Protein AF-A0A914PXT1-F1 (afdb_monomer)

Solvent-ac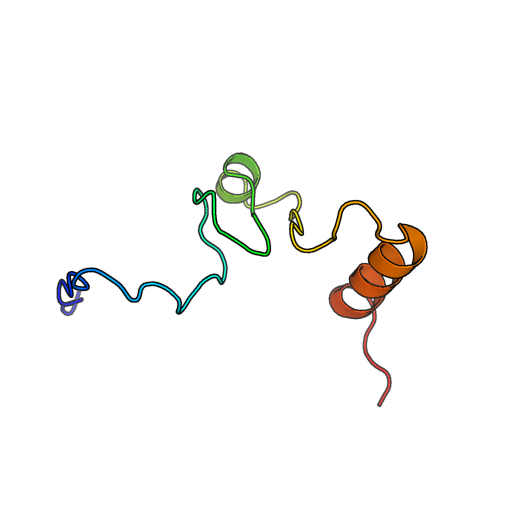cessible surface area (backbone atoms only — not comparable to full-atom values): 4940 Å² total; per-residue (Å²): 142,80,81,83,73,88,76,77,81,72,90,89,75,88,85,74,85,66,75,69,58,62,82,56,93,8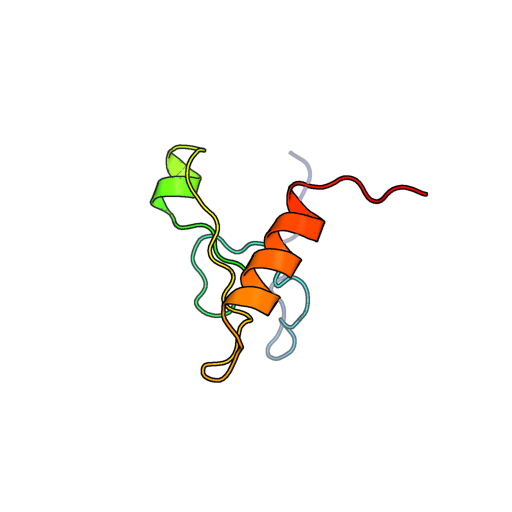0,48,51,44,38,45,49,59,67,28,68,70,70,75,52,84,67,75,44,77,65,70,76,59,96,84,58,60,67,67,62,52,53,49,52,51,45,45,73,74,72,45,80,81,82,131

Secondary structure (DSSP, 8-state):
----------TT---S--S--SS-S--SEE--HHHHHHT-S--EE----TT--HHHHHHHHHHHHHS----

Organism: NCBI:txid227884

Sequence (71 aa):
MDSVKEERPMFGMEQEYLFLDKDKLLCSVRIPREVGTDAKGYLEDRRPSSNCDPYVITAAIASDVLLDKEN

Radius of gyration: 16.89 Å; Cα contacts (8 Å, |Δi|>4): 49; chains: 1; bounding box: 42×32×43 Å

Mean predicted aligned error: 12.59 Å

Structure (mmCIF, N/CA/C/O backbone):
data_AF-A0A914PXT1-F1
#
_entry.id   AF-A0A914PXT1-F1
#
loop_
_atom_site.group_PDB
_atom_site.id
_atom_site.type_symbol
_atom_site.label_atom_id
_atom_site.label_alt_id
_atom_site.label_comp_id
_atom_site.label_asym_id
_atom_site.label_entity_id
_atom_site.label_seq_id
_atom_site.pdbx_PDB_ins_code
_atom_site.Cartn_x
_atom_site.Cartn_y
_atom_site.Cartn_z
_atom_site.occupancy
_atom_site.B_iso_or_equiv
_atom_site.auth_seq_id
_atom_site.auth_comp_id
_atom_site.auth_asym_id
_atom_site.auth_atom_id
_atom_site.pdbx_PDB_model_num
ATOM 1 N N . MET A 1 1 ? -26.210 -12.414 21.813 1.00 47.25 1 MET A N 1
ATOM 2 C CA . MET A 1 1 ? -25.145 -12.823 22.750 1.00 47.25 1 MET A CA 1
ATOM 3 C C . MET A 1 1 ? -25.197 -14.333 22.827 1.00 47.25 1 MET A C 1
ATOM 5 O O . MET A 1 1 ? -25.803 -14.864 23.741 1.00 47.25 1 MET A O 1
ATOM 9 N N . ASP A 1 2 ? -24.602 -15.006 21.850 1.00 32.81 2 ASP A N 1
ATOM 10 C CA . ASP A 1 2 ? -24.481 -16.459 21.864 1.00 32.81 2 ASP A CA 1
ATOM 11 C C . ASP A 1 2 ? -22.996 -16.789 21.732 1.00 32.81 2 ASP A C 1
ATOM 13 O O . ASP A 1 2 ? -22.393 -16.662 20.671 1.00 32.81 2 ASP A O 1
ATOM 17 N N . SER A 1 3 ? -22.413 -17.044 22.906 1.00 44.41 3 SER A N 1
ATOM 18 C CA . SER A 1 3 ? -21.292 -17.957 23.148 1.00 44.41 3 SER A CA 1
ATOM 19 C C . SER A 1 3 ? -20.170 -18.011 22.100 1.00 44.41 3 SER A C 1
ATOM 21 O O . SER A 1 3 ? -19.961 -19.023 21.432 1.00 44.41 3 SER A O 1
ATOM 23 N N . VAL A 1 4 ? -19.321 -16.978 22.078 1.00 51.75 4 VAL A N 1
ATOM 24 C CA . VAL A 1 4 ? -17.928 -17.163 21.644 1.00 51.75 4 VAL A CA 1
ATOM 25 C C . VAL A 1 4 ? -17.224 -17.954 22.744 1.00 51.75 4 VAL A C 1
ATOM 27 O O . VAL A 1 4 ? -16.980 -17.442 23.836 1.00 51.75 4 VAL A O 1
ATOM 30 N N . LYS A 1 5 ? -16.989 -19.241 22.482 1.00 42.25 5 LYS A N 1
ATOM 31 C CA . LYS A 1 5 ? -16.192 -20.118 23.341 1.00 42.25 5 LYS A CA 1
ATOM 32 C C . LYS A 1 5 ? -14.782 -19.533 23.447 1.00 42.25 5 LYS A C 1
ATOM 34 O O . LYS A 1 5 ? -14.166 -19.236 22.429 1.00 42.25 5 LYS A 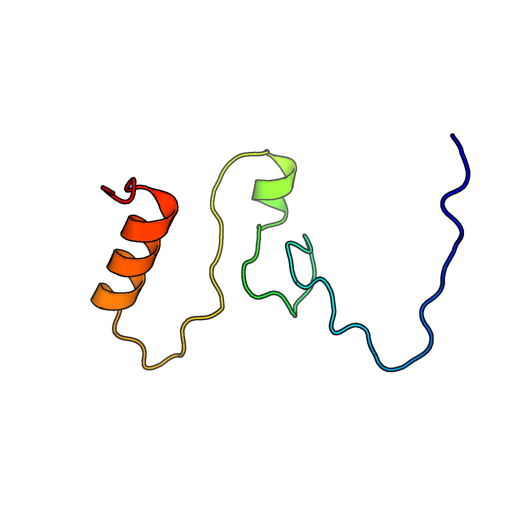O 1
ATOM 39 N N . GLU A 1 6 ? -14.284 -19.371 24.670 1.00 49.59 6 GLU A N 1
ATOM 40 C CA . GLU A 1 6 ? -12.859 -19.166 24.931 1.00 49.59 6 GLU A CA 1
ATOM 41 C C . GLU A 1 6 ? -12.082 -20.388 24.420 1.00 49.59 6 GLU A C 1
ATOM 43 O O . GLU A 1 6 ? -11.896 -21.370 25.137 1.00 49.59 6 GLU A O 1
ATOM 48 N N . GLU A 1 7 ? -11.614 -20.346 23.179 1.00 45.97 7 GLU A N 1
ATOM 49 C CA . GLU A 1 7 ? -10.539 -21.222 22.731 1.00 45.97 7 GLU A CA 1
ATOM 50 C C . GLU A 1 7 ? -9.230 -20.495 23.015 1.00 45.97 7 GLU A C 1
ATOM 52 O O . GLU A 1 7 ? -8.796 -19.630 22.264 1.00 45.97 7 GLU A O 1
ATOM 57 N N . ARG A 1 8 ? -8.620 -20.801 24.165 1.00 45.22 8 ARG A N 1
ATOM 58 C CA . ARG A 1 8 ? -7.203 -20.498 24.391 1.00 45.22 8 ARG A CA 1
ATOM 59 C C . ARG A 1 8 ? -6.400 -21.398 23.449 1.00 45.22 8 ARG A C 1
ATOM 61 O O . ARG A 1 8 ? -6.401 -22.610 23.685 1.00 45.22 8 ARG A O 1
ATOM 68 N N . PRO A 1 9 ? -5.703 -20.873 22.430 1.00 43.19 9 PRO A N 1
ATOM 69 C CA . PRO A 1 9 ? -4.875 -21.722 21.603 1.00 43.19 9 PRO A CA 1
ATOM 70 C C . PRO A 1 9 ? -3.616 -22.093 22.385 1.00 43.19 9 PRO A C 1
ATOM 72 O O . PRO A 1 9 ? -2.928 -21.262 22.985 1.00 43.19 9 PRO A O 1
ATOM 75 N N . MET A 1 10 ? -3.367 -23.397 22.429 1.00 36.41 10 MET A N 1
ATOM 76 C CA . MET A 1 10 ? -2.179 -23.998 23.012 1.00 36.41 10 MET A CA 1
ATOM 77 C C . MET A 1 10 ? -0.949 -23.598 22.195 1.00 36.41 10 MET A C 1
ATOM 79 O O . MET A 1 10 ? -0.952 -23.657 20.970 1.00 36.41 10 MET A O 1
ATOM 83 N N . PHE A 1 11 ? 0.093 -23.205 22.923 1.00 37.16 11 PHE A N 1
ATOM 84 C CA . PHE A 1 11 ? 1.496 -23.102 22.528 1.00 37.16 11 PHE A CA 1
ATOM 85 C C . PHE A 1 11 ? 1.830 -23.653 21.123 1.00 37.16 11 PHE A C 1
ATOM 87 O O . PHE A 1 11 ? 1.884 -24.865 20.925 1.00 37.16 11 PHE A O 1
ATOM 94 N N . GLY A 1 12 ? 2.143 -22.758 20.176 1.00 42.03 12 GLY A N 1
ATOM 95 C CA . GLY A 1 12 ? 3.027 -23.095 19.053 1.00 42.03 12 GLY A CA 1
ATOM 96 C C . GLY A 1 12 ? 2.485 -23.022 17.625 1.00 42.03 12 GLY A C 1
ATOM 97 O O . GLY A 1 12 ? 3.281 -23.265 16.727 1.00 42.03 12 GLY A O 1
ATOM 98 N N . MET A 1 13 ? 1.225 -22.655 17.366 1.00 37.94 13 MET A N 1
ATOM 99 C CA . MET A 1 13 ? 0.736 -22.439 15.990 1.00 37.94 13 MET A CA 1
ATOM 100 C C . MET A 1 13 ? -0.293 -21.303 15.900 1.00 37.94 13 MET A C 1
ATOM 102 O O . MET A 1 13 ? -1.444 -21.514 15.556 1.00 37.94 13 MET A O 1
ATOM 106 N N . GLU A 1 14 ? 0.140 -20.074 16.174 1.00 40.06 14 GLU A N 1
ATOM 107 C CA . GLU A 1 14 ? -0.587 -18.853 15.781 1.00 40.06 14 GLU A CA 1
ATOM 108 C C . GLU A 1 14 ? 0.086 -18.278 14.528 1.00 40.06 14 GLU A C 1
ATOM 110 O O . GLU A 1 14 ? 0.650 -17.184 14.526 1.00 40.06 14 GLU A O 1
ATOM 115 N N . GLN A 1 15 ? 0.131 -19.092 13.475 1.00 34.09 15 GLN A N 1
ATOM 116 C CA . GLN A 1 15 ? 0.603 -18.685 12.154 1.00 34.09 15 GLN A CA 1
ATOM 117 C C . GLN A 1 15 ? -0.539 -18.760 11.144 1.00 34.09 15 GLN A C 1
ATOM 119 O O . GLN A 1 15 ? -0.313 -19.010 9.973 1.00 34.09 15 GLN A O 1
ATOM 124 N N . GLU A 1 16 ? -1.772 -18.528 11.591 1.00 33.78 16 GLU A N 1
ATOM 125 C CA . GLU A 1 16 ? -2.915 -18.334 10.710 1.00 33.78 16 GLU A CA 1
ATOM 126 C C . GLU A 1 16 ? -3.706 -17.121 11.227 1.00 33.78 16 GLU A C 1
ATOM 128 O O . GLU A 1 16 ? -3.976 -17.004 12.417 1.00 33.78 16 GLU A O 1
ATOM 133 N N . TYR A 1 17 ? -3.999 -16.185 10.317 1.00 39.50 17 TYR A N 1
ATOM 134 C CA . TYR A 1 17 ? -4.612 -14.855 10.511 1.00 39.50 17 TYR A CA 1
ATOM 135 C C . TYR A 1 17 ? -3.702 -13.684 10.925 1.00 39.50 17 TYR A C 1
ATOM 137 O O . TYR A 1 17 ? -3.977 -12.910 11.838 1.00 39.50 17 TYR A O 1
ATOM 145 N N . LEU A 1 18 ? -2.687 -13.441 10.094 1.00 41.69 18 LEU A N 1
ATOM 146 C CA . LEU A 1 18 ? -1.942 -12.181 9.996 1.00 41.69 18 LEU A CA 1
ATOM 147 C C . LEU A 1 18 ? -2.678 -11.126 9.136 1.00 41.69 18 LEU A C 1
ATOM 149 O O . LEU A 1 18 ? -2.060 -10.503 8.276 1.00 41.69 18 LEU A O 1
ATOM 153 N N . PHE A 1 19 ? -4.001 -10.976 9.259 1.00 49.31 19 PHE A N 1
ATOM 154 C CA . PHE A 1 19 ? -4.732 -10.162 8.277 1.00 49.31 19 PHE A CA 1
ATO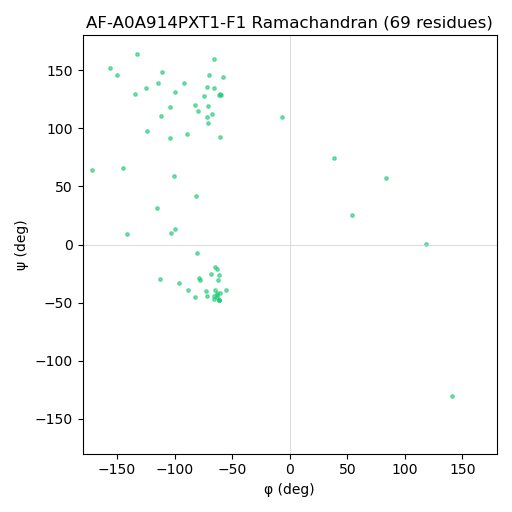M 155 C C . PHE A 1 19 ? -4.806 -8.671 8.627 1.00 49.31 19 PHE A C 1
ATOM 157 O O . PHE A 1 19 ? -4.661 -7.867 7.719 1.00 49.31 19 PHE A O 1
ATOM 164 N N . LEU A 1 20 ? -4.982 -8.257 9.890 1.00 50.59 20 LEU A N 1
ATOM 165 C CA . LEU A 1 20 ? -5.058 -6.826 10.245 1.00 50.59 20 LEU A CA 1
ATOM 166 C C . LEU A 1 20 ? -5.055 -6.628 11.779 1.00 50.59 20 LEU A C 1
ATOM 168 O O . LEU A 1 20 ? -6.047 -6.207 12.372 1.00 50.59 20 LEU A O 1
ATOM 172 N N . ASP A 1 21 ? -3.976 -6.999 12.469 1.00 49.88 21 ASP A N 1
ATOM 173 C CA . ASP A 1 21 ? -3.917 -6.802 13.925 1.00 49.88 21 ASP A CA 1
ATOM 174 C C . ASP A 1 21 ? -3.505 -5.353 14.239 1.00 49.88 21 ASP A C 1
ATOM 176 O O . ASP A 1 21 ? -2.448 -4.888 13.807 1.00 49.88 21 ASP A O 1
A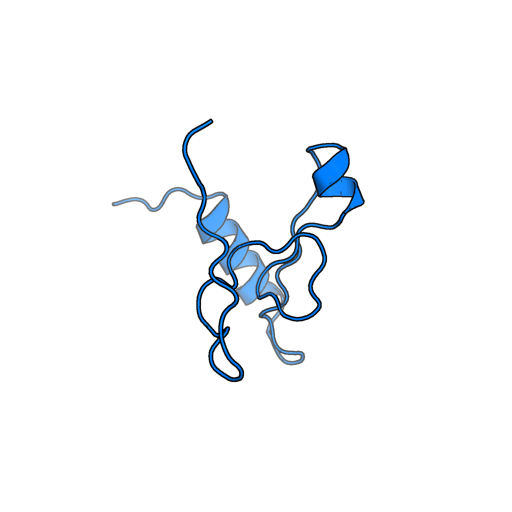TOM 180 N N . LYS A 1 22 ? -4.368 -4.620 14.954 1.00 53.53 22 LYS A N 1
ATOM 181 C CA . LYS A 1 22 ? -4.272 -3.160 15.143 1.00 53.53 22 LYS A CA 1
ATOM 182 C C . LYS A 1 22 ? -3.033 -2.727 15.936 1.00 53.53 22 LYS A C 1
ATOM 184 O O . LYS A 1 22 ? -2.641 -1.572 15.826 1.00 53.53 22 LYS A O 1
ATOM 189 N N . ASP A 1 23 ? -2.405 -3.640 16.684 1.00 53.59 23 ASP A N 1
ATOM 190 C CA . ASP A 1 23 ? -1.307 -3.314 17.605 1.00 53.59 23 ASP A CA 1
ATOM 191 C C . ASP A 1 23 ? -0.154 -4.360 17.643 1.00 53.59 23 ASP A C 1
ATOM 193 O O . ASP A 1 23 ? 0.744 -4.239 18.479 1.00 53.59 23 ASP A O 1
ATOM 197 N N . LYS A 1 24 ? -0.099 -5.380 16.758 1.00 57.50 24 LYS A N 1
ATOM 198 C CA . LYS A 1 24 ? 1.000 -6.384 16.776 1.00 57.50 24 LYS A CA 1
ATOM 199 C C . LYS A 1 24 ? 2.194 -6.038 15.877 1.00 57.50 24 LYS A C 1
ATOM 201 O O . LYS A 1 24 ? 2.062 -5.653 14.718 1.00 57.50 24 LYS A O 1
ATOM 206 N N . LEU A 1 25 ? 3.393 -6.305 16.411 1.00 57.66 25 LEU A N 1
ATOM 207 C CA . LEU A 1 25 ? 4.693 -6.180 15.729 1.00 57.66 25 LEU A CA 1
ATOM 208 C C . LEU A 1 25 ? 4.839 -7.098 14.506 1.00 57.66 25 LEU A C 1
ATOM 210 O O . LEU A 1 25 ? 5.604 -6.775 13.594 1.00 57.66 25 LEU A O 1
ATOM 214 N N . LEU A 1 26 ? 4.112 -8.215 14.487 1.00 68.81 26 LEU A N 1
ATOM 215 C CA . LEU A 1 26 ? 4.113 -9.210 13.423 1.00 68.81 26 LEU A CA 1
ATOM 216 C C . LEU A 1 26 ? 2.826 -9.022 12.613 1.00 68.81 26 LEU A C 1
ATOM 218 O O . LEU A 1 26 ? 1.794 -9.558 12.992 1.00 68.81 26 LEU A O 1
ATOM 222 N N . CYS A 1 27 ? 2.870 -8.215 11.550 1.00 73.50 27 CYS A N 1
ATOM 223 C CA . CYS A 1 27 ? 1.816 -8.082 10.536 1.00 73.50 27 CYS A CA 1
ATOM 224 C C . CYS A 1 27 ? 2.437 -7.704 9.181 1.00 73.50 27 CYS A C 1
ATOM 226 O O . CYS A 1 27 ? 3.442 -6.990 9.152 1.00 73.50 27 CYS A O 1
ATOM 228 N N . SER A 1 28 ? 1.870 -8.188 8.067 1.00 85.19 28 SER A N 1
ATOM 229 C CA . SER A 1 28 ? 2.351 -7.837 6.719 1.00 85.19 28 SER A CA 1
ATOM 230 C C . SER A 1 28 ? 1.999 -6.399 6.350 1.00 85.19 28 SER A C 1
ATOM 232 O O . SER A 1 28 ? 2.847 -5.670 5.846 1.00 85.19 28 SER A O 1
ATOM 234 N N . VAL A 1 29 ? 0.765 -5.986 6.636 1.00 85.19 29 VAL A N 1
ATOM 235 C CA . VAL A 1 29 ? 0.281 -4.614 6.459 1.00 85.19 29 VAL A CA 1
ATOM 236 C C . VAL A 1 29 ? -0.275 -4.138 7.797 1.00 85.19 29 VAL A C 1
ATOM 238 O O . VAL A 1 29 ? -0.992 -4.880 8.469 1.00 85.19 29 VAL A O 1
ATOM 241 N N . ARG A 1 30 ? 0.075 -2.916 8.203 1.00 86.56 30 ARG A N 1
ATOM 242 C CA . ARG A 1 30 ? -0.290 -2.328 9.495 1.00 86.56 30 ARG A CA 1
ATOM 243 C C . ARG A 1 30 ? -1.221 -1.135 9.313 1.00 86.56 30 ARG A C 1
ATOM 245 O O . ARG A 1 30 ? -0.985 -0.289 8.456 1.00 86.56 30 ARG A O 1
ATOM 252 N N . ILE A 1 31 ? -2.230 -1.031 10.176 1.00 87.00 31 ILE A N 1
ATOM 253 C CA . ILE A 1 31 ? -3.012 0.196 10.362 1.00 87.00 31 ILE A CA 1
ATOM 254 C C . ILE A 1 31 ? -2.545 0.847 11.666 1.00 87.00 31 ILE A C 1
ATOM 256 O O . ILE A 1 31 ? -2.679 0.220 12.717 1.00 87.00 31 ILE A O 1
ATOM 260 N N . PRO A 1 32 ? -1.989 2.071 11.639 1.00 85.81 32 PRO A N 1
ATOM 261 C CA . PRO A 1 32 ? -1.632 2.780 12.862 1.00 85.81 32 PRO A CA 1
ATOM 262 C C . PRO A 1 32 ? -2.844 2.965 13.783 1.00 85.81 32 PRO A C 1
ATOM 264 O O . PRO A 1 32 ? -3.957 3.213 13.319 1.00 85.81 32 PRO A O 1
ATOM 267 N N . ARG A 1 33 ? -2.631 2.899 15.100 1.00 82.69 33 ARG A N 1
ATOM 268 C CA . ARG A 1 33 ? -3.711 3.011 16.093 1.00 82.69 33 ARG A CA 1
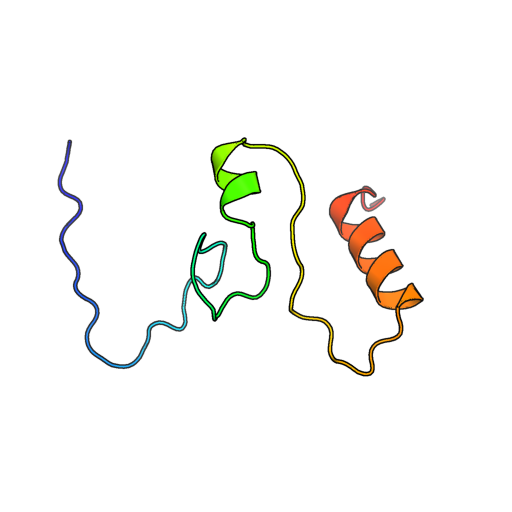ATOM 269 C C . ARG A 1 33 ? -4.532 4.295 15.946 1.00 82.69 33 ARG A C 1
ATOM 271 O O . ARG A 1 33 ? -5.752 4.248 16.077 1.00 82.69 33 ARG A O 1
ATOM 278 N N . GLU A 1 34 ? -3.879 5.416 15.642 1.00 84.75 34 GLU A N 1
ATOM 279 C CA . GLU A 1 34 ? -4.535 6.710 15.398 1.00 84.75 34 GLU A CA 1
ATOM 280 C C . GLU A 1 34 ? -5.476 6.630 14.191 1.00 84.75 34 GLU A C 1
ATOM 282 O O . GLU A 1 34 ? -6.653 6.947 14.308 1.00 84.75 34 GLU A O 1
ATOM 287 N N . VAL A 1 35 ? -5.004 6.067 13.074 1.00 83.81 35 VAL A N 1
ATOM 288 C CA . VAL A 1 35 ? -5.807 5.830 11.862 1.00 83.81 35 VAL A CA 1
ATOM 289 C C . VAL A 1 35 ? -6.993 4.908 12.149 1.00 83.81 35 VAL A C 1
ATOM 291 O O . VAL A 1 35 ? -8.108 5.154 11.689 1.00 83.81 35 VAL A O 1
ATOM 294 N N . GLY A 1 36 ? -6.773 3.850 12.934 1.00 84.81 36 GLY A N 1
ATOM 295 C CA . GLY A 1 36 ? -7.827 2.925 13.348 1.00 84.81 36 GLY A CA 1
ATOM 296 C C . GLY A 1 36 ? -8.851 3.543 14.306 1.00 84.81 36 GLY A C 1
ATOM 297 O O . GLY A 1 36 ? -9.985 3.070 14.350 1.00 84.81 36 GLY A O 1
ATOM 298 N N . THR A 1 37 ? -8.460 4.577 15.056 1.00 83.75 37 THR A N 1
ATOM 299 C CA . THR A 1 37 ? -9.335 5.326 15.973 1.00 83.75 37 THR A CA 1
ATOM 300 C C . THR A 1 37 ? -10.142 6.375 15.212 1.00 83.75 37 THR A C 1
ATOM 302 O O . THR A 1 37 ? -11.356 6.451 15.379 1.00 83.75 37 THR A O 1
ATOM 305 N N . ASP A 1 38 ? -9.491 7.119 14.319 1.00 88.12 38 ASP A N 1
ATOM 306 C CA . ASP A 1 38 ? -10.100 8.193 13.528 1.00 88.12 38 ASP A CA 1
ATOM 307 C C . ASP A 1 38 ? -10.876 7.681 12.303 1.00 88.12 38 ASP A C 1
ATOM 309 O O . ASP A 1 38 ? -11.537 8.461 11.613 1.00 88.12 38 ASP A O 1
ATOM 313 N N . ALA A 1 39 ? -10.784 6.377 12.017 1.00 86.62 39 ALA A N 1
ATOM 314 C CA . ALA A 1 39 ? -11.382 5.693 10.868 1.00 86.62 39 ALA A CA 1
ATOM 315 C C . ALA A 1 39 ? -11.017 6.311 9.502 1.00 86.62 39 ALA A C 1
ATOM 317 O O . ALA A 1 39 ? -11.756 6.182 8.525 1.00 86.62 39 ALA A O 1
ATOM 318 N N . LYS A 1 40 ? -9.866 6.986 9.425 1.00 86.62 40 LYS A N 1
ATOM 319 C CA . LYS A 1 40 ? -9.322 7.618 8.217 1.00 86.62 40 LYS A CA 1
ATOM 320 C C . LYS A 1 40 ? -7.807 7.755 8.338 1.00 86.62 40 LYS A C 1
ATOM 322 O O . LYS A 1 40 ? -7.288 7.910 9.440 1.00 86.62 40 LYS A O 1
ATOM 327 N N . GLY A 1 41 ? -7.102 7.743 7.210 1.00 91.56 41 GLY A N 1
ATOM 328 C CA . GLY A 1 41 ? -5.648 7.903 7.175 1.00 91.56 41 GLY A CA 1
ATOM 329 C C . GLY A 1 41 ? -4.998 6.988 6.146 1.00 91.56 41 GLY A C 1
ATOM 330 O O . GLY A 1 41 ? -5.424 6.969 4.995 1.00 91.56 41 GLY A O 1
ATOM 331 N N . TYR A 1 42 ? -3.963 6.256 6.560 1.00 89.62 42 TYR A N 1
ATOM 332 C CA . TYR A 1 42 ? -3.134 5.432 5.681 1.00 89.62 42 TYR A CA 1
ATOM 333 C C . TYR A 1 42 ? -2.904 4.020 6.233 1.00 89.62 42 TYR A C 1
ATOM 335 O O . TYR A 1 42 ? -3.097 3.745 7.418 1.00 89.62 42 TYR A O 1
ATOM 343 N N . LEU A 1 43 ? -2.454 3.139 5.343 1.00 88.62 43 LEU A N 1
ATOM 344 C CA . LEU A 1 43 ? -1.971 1.796 5.646 1.00 88.62 43 LEU A CA 1
ATOM 345 C C . LEU A 1 43 ? -0.461 1.728 5.405 1.00 88.62 43 LEU A C 1
ATOM 347 O O . LEU A 1 43 ? 0.063 2.408 4.524 1.00 88.62 43 LEU A O 1
ATOM 351 N N . GLU A 1 44 ? 0.235 0.903 6.177 1.00 89.81 44 GLU A N 1
ATOM 352 C CA . GLU A 1 44 ? 1.671 0.672 6.030 1.00 89.81 44 GLU A CA 1
ATOM 353 C C . GLU A 1 44 ? 1.928 -0.749 5.545 1.00 89.81 44 GLU A C 1
ATOM 355 O O . GLU A 1 44 ? 1.751 -1.708 6.297 1.00 89.81 44 GLU A O 1
ATOM 360 N N . ASP A 1 45 ? 2.385 -0.896 4.305 1.00 90.81 45 ASP A N 1
ATOM 361 C CA . ASP A 1 45 ? 2.878 -2.175 3.804 1.00 90.81 45 ASP A CA 1
ATOM 362 C C . ASP A 1 45 ? 4.316 -2.411 4.286 1.00 90.81 45 ASP A C 1
ATOM 364 O O . ASP A 1 45 ? 5.236 -1.673 3.933 1.00 90.81 45 ASP A O 1
ATOM 368 N N . ARG A 1 46 ? 4.512 -3.437 5.119 1.00 88.31 46 ARG A N 1
ATOM 369 C CA . ARG A 1 46 ? 5.798 -3.788 5.744 1.00 88.31 46 ARG A CA 1
ATOM 370 C C . ARG A 1 46 ? 6.466 -4.989 5.064 1.00 88.31 46 ARG A C 1
ATOM 372 O O . ARG A 1 46 ? 7.431 -5.530 5.599 1.00 88.31 46 ARG A O 1
ATOM 379 N N . ARG A 1 47 ? 5.951 -5.425 3.907 1.00 88.81 47 ARG A N 1
ATOM 380 C CA . ARG A 1 47 ? 6.494 -6.524 3.089 1.00 88.81 47 ARG A CA 1
ATOM 381 C C . ARG A 1 47 ? 7.722 -6.155 2.239 1.00 88.81 47 ARG A C 1
ATOM 383 O O . ARG A 1 47 ? 8.524 -7.060 2.000 1.00 88.81 47 ARG A O 1
ATOM 390 N N . PRO A 1 48 ? 7.903 -4.908 1.750 1.00 92.69 48 PRO A N 1
ATOM 391 C CA . PRO A 1 48 ? 9.065 -4.573 0.932 1.00 92.69 48 PRO A CA 1
ATOM 392 C C . PRO A 1 48 ? 10.389 -4.761 1.688 1.00 92.69 48 PRO A C 1
ATOM 394 O O . PRO A 1 48 ? 10.589 -4.235 2.780 1.00 92.69 48 PRO A O 1
ATOM 397 N N . SER A 1 49 ? 11.314 -5.501 1.076 1.00 90.12 49 SER A N 1
ATOM 398 C CA . SER A 1 49 ? 12.707 -5.634 1.517 1.00 90.12 49 SER A CA 1
ATOM 399 C C . SER A 1 49 ? 13.480 -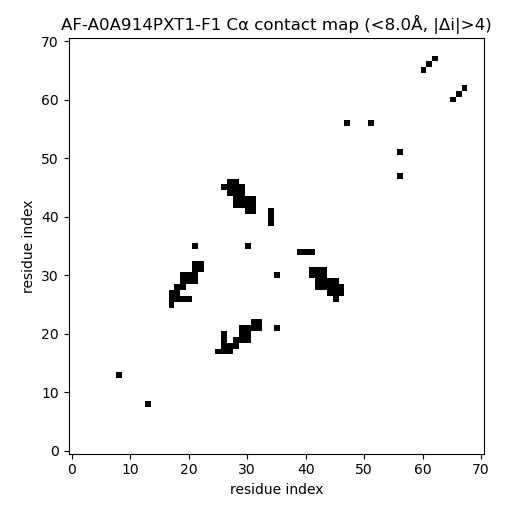4.309 1.395 1.00 90.12 49 SER A C 1
ATOM 401 O O . SER A 1 49 ? 13.133 -3.435 0.604 1.00 90.12 49 SER A O 1
ATOM 403 N N . SER A 1 50 ? 14.584 -4.161 2.127 1.00 90.25 50 SER A N 1
ATOM 404 C CA . SER A 1 50 ? 15.424 -2.953 2.080 1.00 90.25 50 SER A CA 1
ATOM 405 C C . SER A 1 50 ? 16.067 -2.686 0.712 1.00 90.25 50 SER A C 1
ATOM 407 O O . SER A 1 50 ? 16.440 -1.552 0.433 1.00 90.25 50 SER A O 1
ATOM 409 N N . ASN A 1 51 ? 16.189 -3.711 -0.137 1.00 95.12 51 ASN A N 1
ATOM 410 C CA . ASN A 1 51 ? 16.785 -3.621 -1.474 1.00 95.12 51 ASN A CA 1
ATOM 411 C C . ASN A 1 51 ? 15.742 -3.527 -2.610 1.00 95.12 51 ASN A C 1
ATOM 413 O O . ASN A 1 51 ? 16.067 -3.779 -3.768 1.00 95.12 51 ASN A O 1
ATOM 417 N N . CYS A 1 52 ? 14.470 -3.258 -2.304 1.00 91.94 52 CYS A N 1
ATOM 418 C CA . CYS A 1 52 ? 13.444 -3.153 -3.346 1.00 91.94 52 CYS A CA 1
ATOM 419 C C . CYS A 1 52 ? 13.622 -1.898 -4.204 1.00 91.94 52 CYS A C 1
ATOM 421 O O . CYS A 1 52 ? 13.957 -0.835 -3.684 1.00 91.94 52 CYS A O 1
ATOM 423 N N . ASP A 1 53 ? 13.285 -1.998 -5.491 1.00 95.88 53 ASP A N 1
ATOM 424 C CA . ASP A 1 53 ? 13.120 -0.823 -6.347 1.00 95.88 53 ASP A CA 1
ATOM 425 C C . ASP A 1 53 ? 11.837 -0.063 -5.948 1.00 95.88 53 ASP A C 1
ATOM 427 O O . ASP A 1 53 ? 10.737 -0.629 -6.036 1.00 95.88 53 ASP A O 1
ATOM 431 N N . PRO A 1 54 ? 11.936 1.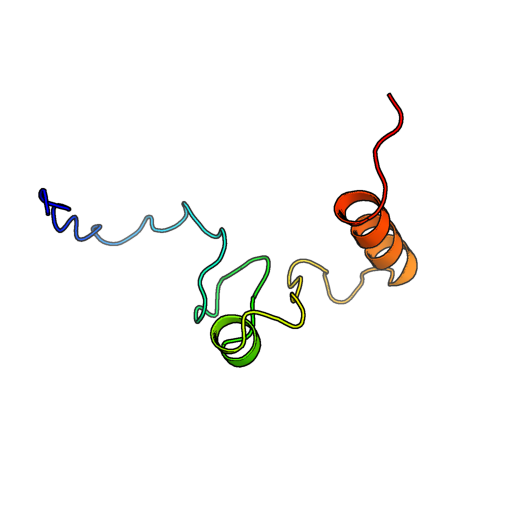208 -5.516 1.00 94.94 54 PRO A N 1
ATOM 432 C CA . PRO A 1 54 ? 10.778 1.979 -5.079 1.00 94.94 54 PRO A CA 1
ATOM 433 C C . PRO A 1 54 ? 9.745 2.193 -6.194 1.00 94.94 54 PRO A C 1
ATOM 435 O O . PRO A 1 54 ? 8.547 2.253 -5.906 1.00 94.94 54 PRO A O 1
ATOM 438 N N . TYR A 1 55 ? 10.161 2.272 -7.461 1.00 96.31 55 TYR A N 1
ATOM 439 C CA . TYR A 1 55 ? 9.241 2.511 -8.575 1.00 96.31 55 TYR A CA 1
ATOM 440 C C . TYR A 1 55 ? 8.384 1.285 -8.875 1.00 96.31 55 TYR A C 1
ATOM 442 O O . TYR A 1 55 ? 7.182 1.405 -9.095 1.00 96.31 55 TYR A O 1
ATOM 450 N N . VAL A 1 56 ? 8.977 0.094 -8.810 1.00 94.56 56 VAL A N 1
ATOM 451 C CA . VAL A 1 56 ? 8.245 -1.161 -9.021 1.00 94.56 56 VAL A CA 1
ATOM 452 C C . VAL A 1 56 ? 7.219 -1.386 -7.910 1.00 94.56 56 VAL A C 1
ATOM 454 O O . VAL A 1 56 ? 6.073 -1.729 -8.190 1.00 94.56 56 VAL A O 1
ATOM 457 N N . ILE A 1 57 ? 7.600 -1.153 -6.649 1.00 94.12 57 ILE A N 1
ATOM 458 C CA . ILE A 1 57 ? 6.705 -1.355 -5.500 1.00 94.12 57 ILE A CA 1
ATOM 459 C C . ILE A 1 57 ? 5.534 -0.373 -5.524 1.00 94.12 57 ILE A C 1
ATOM 461 O O . ILE A 1 57 ? 4.386 -0.778 -5.355 1.00 94.12 57 ILE A O 1
ATOM 465 N N . THR A 1 58 ? 5.801 0.911 -5.762 1.00 92.94 58 THR A N 1
ATOM 466 C CA . THR A 1 58 ? 4.741 1.928 -5.825 1.00 92.94 58 THR A CA 1
ATOM 467 C C . THR A 1 58 ? 3.787 1.693 -6.993 1.00 92.94 58 THR A C 1
ATOM 469 O O . THR A 1 58 ? 2.575 1.811 -6.809 1.00 92.94 58 THR A O 1
ATOM 472 N N . ALA A 1 59 ? 4.300 1.282 -8.157 1.00 93.56 59 ALA A N 1
ATOM 473 C CA . ALA A 1 59 ? 3.473 0.898 -9.297 1.00 93.56 59 ALA A CA 1
ATOM 474 C C . ALA A 1 59 ? 2.597 -0.327 -8.991 1.00 93.56 59 ALA A C 1
ATOM 476 O O . ALA A 1 59 ? 1.412 -0.314 -9.312 1.00 93.56 59 ALA A O 1
ATOM 477 N N . ALA A 1 60 ? 3.144 -1.357 -8.336 1.00 91.50 60 ALA A N 1
ATOM 478 C CA . ALA A 1 60 ? 2.382 -2.543 -7.948 1.00 91.50 60 ALA A CA 1
ATOM 479 C C . ALA A 1 60 ? 1.254 -2.206 -6.958 1.00 91.50 60 ALA A C 1
ATOM 481 O O . ALA A 1 60 ? 0.118 -2.629 -7.159 1.00 91.50 60 ALA A O 1
ATOM 482 N N . ILE A 1 61 ? 1.541 -1.388 -5.936 1.00 91.44 61 ILE A N 1
ATOM 483 C CA . ILE A 1 61 ? 0.535 -0.939 -4.960 1.00 91.44 61 ILE A CA 1
ATOM 484 C C . ILE A 1 61 ? -0.572 -0.142 -5.654 1.00 91.44 61 ILE A C 1
ATOM 486 O O . ILE A 1 61 ? -1.750 -0.408 -5.428 1.00 91.44 61 ILE A O 1
ATOM 490 N N . ALA A 1 62 ? -0.215 0.823 -6.506 1.00 91.38 62 ALA A N 1
ATOM 491 C CA . ALA A 1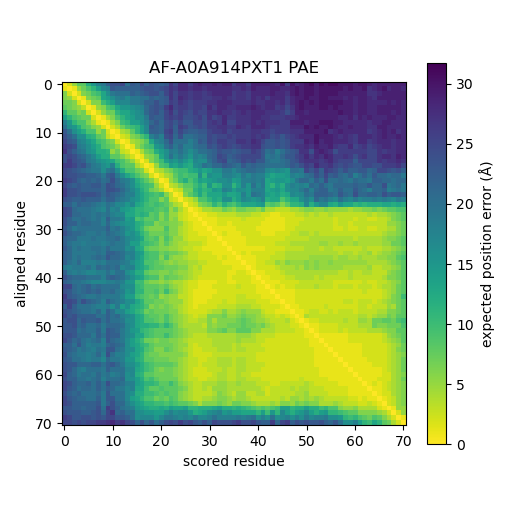 62 ? -1.200 1.623 -7.228 1.00 91.38 62 ALA A CA 1
ATOM 492 C C . ALA A 1 62 ? -2.049 0.758 -8.171 1.00 91.38 62 ALA A C 1
ATOM 494 O O . ALA A 1 62 ? -3.263 0.929 -8.223 1.00 91.38 62 ALA A O 1
ATOM 495 N N . SER A 1 63 ? -1.422 -0.190 -8.866 1.00 92.06 63 SER A N 1
ATOM 496 C CA . SER A 1 63 ? -2.107 -1.105 -9.776 1.00 92.06 63 SER A CA 1
ATOM 497 C C . SER A 1 63 ? -3.140 -1.973 -9.060 1.00 92.06 63 SER A C 1
ATOM 499 O O . SER A 1 63 ? -4.275 -2.042 -9.505 1.00 92.06 63 SER A O 1
ATOM 501 N N . ASP A 1 64 ? -2.794 -2.588 -7.926 1.00 87.69 64 ASP A N 1
ATOM 502 C CA . ASP A 1 64 ? -3.728 -3.481 -7.227 1.00 87.69 64 ASP A CA 1
ATOM 503 C C . ASP A 1 64 ? -4.793 -2.738 -6.396 1.00 87.69 64 ASP A C 1
ATOM 505 O O . ASP A 1 64 ? -5.873 -3.284 -6.176 1.00 87.69 64 ASP A O 1
ATOM 509 N N . VAL A 1 65 ? -4.502 -1.531 -5.890 1.00 88.38 65 VAL A N 1
ATOM 510 C CA . VAL A 1 65 ? -5.407 -0.803 -4.974 1.00 88.38 65 VAL A CA 1
ATOM 511 C C . VAL A 1 65 ? -6.287 0.222 -5.691 1.00 88.38 65 VAL A C 1
ATOM 513 O O . VAL A 1 65 ? -7.401 0.480 -5.238 1.00 88.38 65 VAL A O 1
ATOM 516 N N . LEU A 1 66 ? -5.789 0.851 -6.760 1.00 88.62 66 LEU A N 1
ATOM 517 C CA . LEU A 1 66 ? -6.463 1.978 -7.417 1.00 88.62 66 LEU A CA 1
ATOM 518 C C . LEU A 1 66 ? -6.965 1.656 -8.821 1.00 88.62 66 LEU A C 1
ATOM 520 O O . LEU A 1 66 ? -7.916 2.296 -9.265 1.00 88.62 66 LEU A O 1
ATOM 524 N N . LEU A 1 67 ? -6.302 0.748 -9.539 1.00 88.25 67 LEU A N 1
ATOM 525 C CA . LEU A 1 67 ? -6.627 0.460 -10.931 1.00 88.25 67 LEU A CA 1
ATOM 526 C C . LEU A 1 67 ? -7.481 -0.805 -11.020 1.00 88.25 67 LEU A C 1
ATOM 528 O O . LEU A 1 67 ? -7.145 -1.843 -10.452 1.00 88.25 67 LEU A O 1
ATOM 532 N N . ASP A 1 68 ? -8.578 -0.730 -11.768 1.00 82.38 68 ASP A N 1
ATOM 533 C CA . ASP A 1 68 ? -9.339 -1.923 -12.116 1.00 82.38 68 ASP A CA 1
ATOM 534 C C . ASP A 1 68 ? -8.544 -2.746 -13.132 1.00 82.38 68 ASP A C 1
ATOM 536 O O . ASP A 1 68 ? -7.990 -2.219 -14.101 1.00 82.38 68 ASP A O 1
ATOM 540 N N . LYS A 1 69 ? -8.485 -4.061 -12.917 1.00 77.00 69 LYS A N 1
ATOM 541 C CA . LYS A 1 69 ? -7.900 -4.972 -13.902 1.00 77.00 69 LYS A CA 1
ATOM 542 C C . LYS A 1 69 ? -8.871 -5.054 -15.074 1.00 77.00 69 LYS A C 1
ATOM 544 O O . LYS A 1 69 ? -9.961 -5.603 -14.926 1.00 77.00 69 LYS A O 1
ATOM 549 N N . GLU A 1 70 ? -8.496 -4.484 -16.216 1.00 71.50 70 GLU A N 1
ATOM 550 C CA . GLU A 1 70 ? -9.229 -4.737 -17.456 1.00 71.50 70 GLU A CA 1
ATOM 551 C C . GLU A 1 70 ? -9.173 -6.246 -17.760 1.00 71.50 70 GLU A C 1
ATOM 553 O O . GLU A 1 70 ? -8.107 -6.860 -17.656 1.00 71.50 70 GLU A O 1
ATOM 558 N N . ASN A 1 71 ? -10.345 -6.838 -18.032 1.00 57.31 71 ASN A N 1
ATOM 559 C CA . ASN A 1 71 ? -10.521 -8.266 -18.338 1.00 57.31 71 ASN A CA 1
ATOM 560 C C . ASN A 1 71 ? -9.831 -8.675 -19.642 1.00 57.31 71 ASN A C 1
ATOM 562 O O . ASN A 1 71 ? -9.989 -7.933 -20.638 1.00 57.31 71 ASN A O 1
#

Nearest PDB structures (foldseek):
  2ojw-assembly1_C-2  TM=8.591E-01  e=1.960E-03  Homo sapiens
  7evt-assembly1_C  TM=8.599E-01  e=2.609E-03  Homo sapiens
  9c28-assembly1_A  TM=8.969E-01  e=4.625E-03  Rattus norvegicus
  7evt-assembly1_G  TM=9.070E-01  e=5.337E-03  Homo sapiens
  7evt-assembly1_J  TM=8.574E-01  e=4.625E-03  Homo sapiens

Foldseek 3Di:
DDDPDPPPDDPDDPPPDLDEDADDPDHQKYDDVVCVVVVHDDIHGPPDDPPDDPVVVVVVCCCVPPNDPDD

pLDDT: mean 72.22, std 21.58, range [32.81, 96.31]

InterPro domains:
  IPR014746 Glutamine synthetase/guanido kinase, catalytic domain [SSF55931] (27-71)
  IPR050292 Glutamine Synthetase [PTHR20852] (27-67)